Protein AF-A0A2V7CRN3-F1 (afdb_monomer_lite)

Secondary structure (DSSP, 8-state):
---SSPSS-PPPPPPP-SSPPPSTT--------SEEEEEEEETTEEEEEETTS-B-TTT-GGGHHHHHHHS-SEEEEEEEESS----PPP-

Foldseek 3Di:
DDAPDDPPDADDDDDDDPDDDDDPPDDDDDDFDDWKWKWFAAQLDIFTAGNVRDTCCVVCVVVSVVCNVPDPNGDIGIDDPRDPPPPDPDD

Radius of gyration: 15.11 Å; chains: 1; bounding box: 32×39×42 Å

Sequence (91 aa):
MRLPFAPPLAPMLSRAADALPAGEGWQFEPKWDGFRTIVFRDGDEVLLQSRDEKPMNRYFPELVAPLAAALPARASSTVRTGGLIAPSPGR

Structure (mmCIF, N/CA/C/O backbone):
data_AF-A0A2V7CRN3-F1
#
_entry.id   AF-A0A2V7CRN3-F1
#
loop_
_atom_site.group_PDB
_atom_site.id
_atom_site.type_symbol
_atom_site.label_atom_id
_atom_site.label_alt_id
_atom_site.label_comp_id
_atom_site.label_asym_id
_atom_site.label_entity_id
_atom_site.label_seq_id
_atom_site.pdbx_PDB_ins_code
_atom_site.Cartn_x
_atom_site.Cartn_y
_atom_site.Cartn_z
_atom_site.occupancy
_atom_site.B_iso_or_equiv
_atom_site.auth_seq_id
_atom_site.auth_comp_id
_atom_site.auth_asym_id
_atom_site.auth_atom_id
_atom_site.pdbx_PDB_model_num
ATOM 1 N N . MET A 1 1 ? -13.509 -8.912 8.264 1.00 65.75 1 MET A N 1
ATOM 2 C CA . MET A 1 1 ? -13.505 -8.498 6.843 1.00 65.75 1 MET A CA 1
ATOM 3 C C . MET A 1 1 ? -14.291 -9.449 5.943 1.00 65.75 1 MET A C 1
ATOM 5 O O . MET A 1 1 ? -14.000 -10.640 5.905 1.00 65.75 1 MET A O 1
ATOM 9 N N . ARG A 1 2 ? -15.275 -8.928 5.205 1.00 68.12 2 ARG A N 1
ATOM 10 C CA . ARG A 1 2 ? -16.116 -9.641 4.231 1.00 68.12 2 ARG A CA 1
ATOM 11 C C . ARG A 1 2 ? -15.977 -8.969 2.856 1.00 68.12 2 ARG A C 1
ATOM 13 O O . ARG A 1 2 ? -16.858 -8.243 2.401 1.00 68.12 2 ARG A O 1
ATOM 20 N N . LEU A 1 3 ? -14.823 -9.183 2.225 1.00 72.88 3 LEU A N 1
ATOM 21 C CA . LEU A 1 3 ? -14.447 -8.596 0.934 1.00 72.88 3 LEU A CA 1
ATOM 22 C C . LEU A 1 3 ? -14.479 -9.645 -0.188 1.00 72.88 3 LEU A C 1
ATOM 24 O O . LEU A 1 3 ? -14.315 -10.829 0.104 1.00 72.88 3 LEU A O 1
ATOM 28 N N . PRO A 1 4 ? -14.649 -9.235 -1.463 1.00 71.56 4 PRO A N 1
ATOM 29 C CA . PRO A 1 4 ? -14.572 -10.149 -2.607 1.00 71.56 4 PRO A CA 1
ATOM 30 C C . PRO A 1 4 ? -13.232 -10.896 -2.683 1.00 71.56 4 PRO A C 1
ATOM 32 O O . PRO A 1 4 ? -13.187 -12.042 -3.116 1.00 71.56 4 PRO A O 1
ATOM 35 N N . PHE A 1 5 ? -12.158 -10.254 -2.213 1.00 73.44 5 PHE A N 1
ATOM 36 C CA . PHE A 1 5 ? -10.840 -10.848 -2.020 1.00 73.44 5 PHE A CA 1
ATOM 37 C C . PHE A 1 5 ? -10.412 -10.629 -0.569 1.00 73.44 5 PHE A C 1
ATOM 39 O O . PHE A 1 5 ? -10.398 -9.493 -0.090 1.00 73.44 5 PHE A O 1
ATOM 46 N N . ALA A 1 6 ? -10.095 -11.716 0.133 1.00 74.56 6 ALA A N 1
ATOM 47 C CA . ALA A 1 6 ? -9.715 -11.680 1.540 1.00 74.56 6 ALA A CA 1
ATOM 48 C C . ALA A 1 6 ? -8.186 -11.747 1.706 1.00 74.56 6 ALA A C 1
ATOM 50 O O . ALA A 1 6 ? -7.524 -12.441 0.934 1.00 74.56 6 ALA A O 1
ATOM 51 N N . PRO A 1 7 ? -7.619 -11.058 2.709 1.00 76.62 7 PRO A N 1
ATOM 52 C CA . PRO A 1 7 ? -6.238 -11.275 3.116 1.00 76.62 7 PRO A CA 1
ATOM 53 C C . PRO A 1 7 ? -6.050 -12.682 3.734 1.00 76.62 7 PRO A C 1
ATOM 55 O O . PRO A 1 7 ? -6.956 -13.153 4.429 1.00 76.62 7 PRO A O 1
ATOM 58 N N . PRO A 1 8 ? -4.876 -13.324 3.560 1.00 76.56 8 PRO A N 1
ATOM 59 C CA . PRO A 1 8 ? -3.733 -12.815 2.811 1.00 76.56 8 PRO A CA 1
ATOM 60 C C . PRO A 1 8 ? -3.881 -12.988 1.290 1.00 76.56 8 PRO A C 1
ATOM 62 O O . PRO A 1 8 ? -4.340 -14.023 0.814 1.00 76.56 8 PRO A O 1
ATOM 65 N N . LEU A 1 9 ? -3.464 -11.973 0.522 1.00 78.25 9 LEU A N 1
ATOM 66 C CA . LEU A 1 9 ? -3.418 -12.033 -0.946 1.00 78.25 9 LEU A CA 1
ATOM 67 C C . LEU A 1 9 ? -1.992 -11.797 -1.450 1.00 78.25 9 LEU A C 1
ATOM 69 O O . LEU A 1 9 ? -1.414 -10.741 -1.189 1.00 78.25 9 LEU A O 1
ATOM 73 N N . ALA A 1 10 ? -1.440 -12.746 -2.204 1.00 75.31 10 ALA A N 1
ATOM 74 C CA . ALA A 1 10 ? -0.122 -12.597 -2.810 1.00 75.31 10 ALA A CA 1
ATOM 75 C C . ALA A 1 10 ? -0.148 -11.525 -3.924 1.00 75.31 10 ALA A C 1
ATOM 77 O O . ALA A 1 10 ? -0.980 -11.602 -4.835 1.00 75.31 10 ALA A O 1
ATOM 78 N N . PRO A 1 11 ? 0.751 -10.521 -3.913 1.00 74.31 11 PRO A N 1
ATOM 79 C CA . PRO A 1 11 ? 0.788 -9.520 -4.972 1.00 74.31 11 PRO A CA 1
ATOM 80 C C . PRO A 1 11 ? 1.292 -10.106 -6.293 1.00 74.31 11 PRO A C 1
ATOM 82 O O . PRO A 1 11 ? 2.286 -10.829 -6.328 1.00 74.31 11 PRO A O 1
ATOM 85 N N . MET A 1 12 ? 0.695 -9.683 -7.409 1.00 78.88 12 MET A N 1
ATOM 86 C CA . MET A 1 12 ? 1.178 -10.049 -8.744 1.00 78.88 12 MET A CA 1
ATOM 87 C C . MET A 1 12 ? 2.621 -9.566 -8.968 1.00 78.88 12 MET A C 1
ATOM 89 O O . MET A 1 12 ? 2.910 -8.373 -8.844 1.00 78.88 12 MET A O 1
ATOM 93 N N . LEU A 1 13 ? 3.536 -10.467 -9.318 1.00 77.00 13 LEU A N 1
ATOM 94 C CA . LEU A 1 13 ? 4.945 -10.138 -9.544 1.00 77.00 13 LEU A CA 1
ATOM 95 C C . LEU A 1 13 ? 5.177 -9.599 -10.961 1.00 77.00 13 LEU A C 1
ATOM 97 O O . LEU A 1 13 ? 4.572 -10.060 -11.925 1.00 77.00 13 LEU A O 1
ATOM 101 N N . SER A 1 14 ? 6.070 -8.616 -11.083 1.00 74.69 14 SER A N 1
ATOM 102 C CA . SER A 1 14 ? 6.565 -8.146 -12.377 1.00 74.69 14 SER A CA 1
ATOM 103 C C . SER A 1 14 ? 7.705 -9.040 -12.851 1.00 74.69 14 SER A C 1
ATOM 105 O O . SER A 1 14 ? 8.595 -9.373 -12.066 1.00 74.69 14 SER A O 1
ATOM 107 N N . ARG A 1 15 ? 7.718 -9.376 -14.141 1.00 77.19 15 ARG A N 1
ATOM 108 C CA . ARG A 1 15 ? 8.864 -10.023 -14.785 1.00 77.19 15 ARG A CA 1
ATOM 109 C C . ARG A 1 15 ? 9.880 -8.957 -15.195 1.00 77.19 15 ARG A C 1
ATOM 111 O O . ARG A 1 15 ? 9.481 -7.926 -15.727 1.00 77.19 15 ARG A O 1
ATOM 118 N N . ALA A 1 16 ? 11.166 -9.203 -14.950 1.00 77.38 16 ALA A N 1
ATOM 119 C CA . ALA A 1 16 ? 12.222 -8.369 -15.517 1.00 77.38 16 ALA A CA 1
ATOM 120 C C . ALA A 1 16 ? 12.202 -8.494 -17.048 1.00 77.38 16 ALA A C 1
ATOM 122 O O . ALA A 1 16 ? 12.050 -9.598 -17.575 1.00 77.38 16 ALA A O 1
ATOM 123 N N . ALA A 1 17 ? 12.316 -7.364 -17.737 1.00 79.62 17 ALA A N 1
ATOM 124 C CA . ALA A 1 17 ? 12.374 -7.287 -19.188 1.00 79.62 17 ALA A CA 1
ATOM 125 C C . ALA A 1 17 ? 13.400 -6.222 -19.577 1.00 79.62 17 ALA A C 1
ATOM 127 O O . ALA A 1 17 ? 13.438 -5.154 -18.964 1.00 79.62 17 ALA A O 1
ATOM 128 N N . ASP A 1 18 ? 14.209 -6.520 -20.591 1.00 80.62 18 ASP A N 1
ATOM 129 C CA . ASP A 1 18 ? 15.294 -5.640 -21.044 1.00 80.62 18 ASP A CA 1
ATOM 130 C C . ASP A 1 18 ? 14.790 -4.473 -21.909 1.00 80.62 18 ASP A C 1
ATOM 132 O O . ASP A 1 18 ? 15.503 -3.497 -22.133 1.00 80.62 18 ASP A O 1
ATOM 136 N N . ALA A 1 19 ? 13.545 -4.559 -22.381 1.00 83.00 19 ALA A N 1
ATOM 137 C CA . ALA A 1 19 ? 12.876 -3.522 -23.149 1.00 83.00 19 ALA A CA 1
ATOM 138 C C . ALA A 1 19 ? 11.421 -3.367 -22.694 1.00 83.00 19 ALA A C 1
ATOM 140 O O . ALA A 1 19 ? 10.794 -4.319 -22.216 1.00 83.00 19 ALA A O 1
ATOM 141 N N . LEU A 1 20 ? 10.875 -2.160 -22.870 1.00 78.31 20 LEU A N 1
ATOM 142 C CA . LEU A 1 20 ? 9.447 -1.926 -22.681 1.00 78.31 20 LEU A CA 1
ATOM 143 C C . LEU A 1 20 ? 8.660 -2.757 -23.706 1.00 78.31 20 LEU A C 1
ATOM 145 O O . LEU A 1 20 ? 9.030 -2.771 -24.884 1.00 78.31 20 LEU A O 1
ATOM 149 N N . PRO A 1 21 ? 7.592 -3.452 -23.287 1.00 79.19 21 PRO A N 1
ATOM 150 C CA . PRO A 1 21 ? 6.783 -4.226 -24.210 1.00 79.19 21 PRO A CA 1
ATOM 151 C C . PRO A 1 21 ? 6.137 -3.311 -25.256 1.00 79.19 21 PRO A C 1
ATOM 153 O O . PRO A 1 21 ? 5.619 -2.242 -24.934 1.00 79.19 21 PRO A O 1
ATOM 156 N N . ALA A 1 22 ? 6.183 -3.746 -26.513 1.00 80.50 22 ALA A N 1
ATOM 157 C CA . ALA A 1 22 ? 5.562 -3.062 -27.640 1.00 80.50 22 ALA A CA 1
ATOM 158 C C . ALA A 1 22 ? 4.218 -3.717 -27.995 1.00 80.50 22 ALA A C 1
ATOM 160 O O . ALA A 1 22 ? 4.033 -4.920 -27.801 1.00 80.50 22 ALA A O 1
ATOM 161 N N . GLY A 1 23 ? 3.292 -2.927 -28.542 1.00 79.88 23 GLY A N 1
ATOM 162 C CA . GLY A 1 23 ? 1.972 -3.382 -28.984 1.00 79.88 23 GLY A CA 1
ATOM 163 C C . GLY A 1 23 ? 0.822 -2.617 -28.332 1.00 79.88 23 GLY A C 1
ATOM 164 O O . GLY A 1 23 ? 1.004 -1.888 -27.357 1.00 79.88 23 GLY A O 1
ATOM 165 N N . GLU A 1 24 ? -0.374 -2.780 -28.887 1.00 81.56 24 GLU A N 1
ATOM 166 C CA . GLU A 1 24 ? -1.593 -2.194 -28.332 1.00 81.56 24 GLU A CA 1
ATOM 167 C C . GLU A 1 24 ? -2.026 -2.936 -27.057 1.00 81.56 24 GLU A C 1
ATOM 169 O O . GLU A 1 24 ? -1.819 -4.141 -26.916 1.00 81.56 24 GLU A O 1
ATOM 174 N N . GLY A 1 25 ? -2.622 -2.208 -26.109 1.00 82.19 25 GLY A N 1
ATOM 175 C CA . GLY A 1 25 ? -3.135 -2.769 -24.851 1.00 82.19 25 GLY A CA 1
ATOM 176 C C . GLY A 1 25 ? -2.191 -2.682 -23.646 1.00 82.19 25 GLY A C 1
ATOM 177 O O . GLY A 1 25 ? -2.598 -3.036 -22.540 1.00 82.19 25 GLY A O 1
ATOM 178 N N . TRP A 1 26 ? -0.967 -2.170 -23.812 1.00 82.38 26 TRP A N 1
ATOM 179 C CA . TRP A 1 26 ? -0.067 -1.891 -22.689 1.00 82.38 26 TRP A CA 1
ATOM 180 C C . TRP A 1 26 ? -0.362 -0.528 -22.058 1.00 82.38 26 TRP A C 1
ATOM 182 O O . TRP A 1 26 ? -0.439 0.489 -22.744 1.00 82.38 26 TRP A O 1
ATOM 192 N N . GLN A 1 27 ? -0.489 -0.509 -20.732 1.00 80.94 27 GLN A N 1
ATOM 193 C CA . GLN A 1 27 ? -0.523 0.711 -19.929 1.00 80.94 27 GLN A CA 1
ATOM 194 C C . GLN A 1 27 ? 0.769 0.793 -19.116 1.00 80.94 27 GLN A C 1
ATOM 196 O O . GLN A 1 27 ? 1.215 -0.207 -18.549 1.00 80.94 27 GLN A O 1
ATOM 201 N N . PHE A 1 28 ? 1.374 1.978 -19.074 1.00 79.12 28 PHE A N 1
ATOM 202 C CA . PHE A 1 28 ? 2.642 2.210 -18.393 1.00 79.12 28 PHE A CA 1
ATOM 203 C C . PHE A 1 28 ? 2.420 3.093 -17.172 1.00 79.12 28 PHE A C 1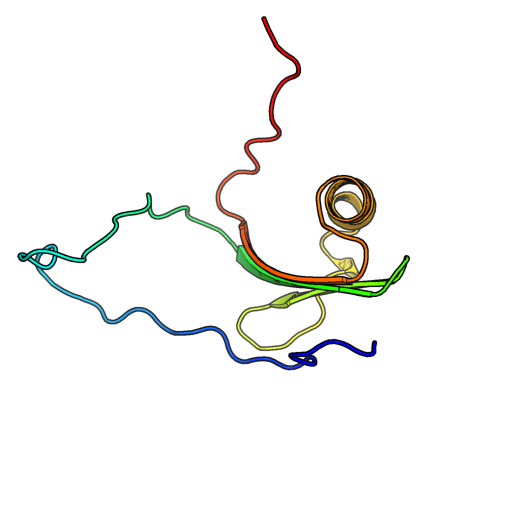
ATOM 205 O O . PHE A 1 28 ? 1.833 4.167 -17.267 1.00 79.12 28 PHE A O 1
ATOM 212 N N . GLU A 1 29 ? 2.941 2.650 -16.035 1.00 79.12 29 GLU A N 1
ATOM 213 C CA . GLU A 1 29 ? 2.945 3.416 -14.794 1.00 79.12 29 GLU A CA 1
ATOM 214 C C . GLU A 1 29 ? 4.394 3.659 -14.351 1.00 79.12 29 GLU A C 1
ATOM 216 O O . GLU A 1 29 ? 5.229 2.753 -14.483 1.00 79.12 29 GLU A O 1
ATOM 221 N N . PRO A 1 30 ? 4.717 4.843 -13.795 1.00 77.50 30 PRO A N 1
ATOM 222 C CA . PRO A 1 30 ? 6.018 5.088 -13.189 1.00 77.50 30 PRO A CA 1
ATOM 223 C C . PRO A 1 30 ? 6.351 4.041 -12.118 1.00 77.50 30 PRO A C 1
ATOM 225 O O . PRO A 1 30 ? 5.519 3.681 -11.278 1.00 77.50 30 PRO A O 1
ATOM 228 N N . LYS A 1 31 ? 7.596 3.554 -12.123 1.00 75.06 31 LYS A N 1
ATOM 229 C CA . LYS A 1 31 ? 8.087 2.667 -11.067 1.00 75.06 31 LYS A CA 1
ATOM 230 C C . LYS A 1 31 ? 8.454 3.500 -9.843 1.00 75.06 31 LYS A C 1
ATOM 232 O O . LYS A 1 31 ? 9.530 4.080 -9.774 1.00 75.06 31 LYS A O 1
ATOM 237 N N . TRP A 1 32 ? 7.555 3.515 -8.873 1.00 73.56 32 TRP A N 1
ATOM 238 C CA . TRP A 1 32 ? 7.787 4.133 -7.576 1.00 73.56 32 TRP A CA 1
ATOM 239 C C . TRP A 1 32 ? 8.619 3.215 -6.669 1.00 73.56 32 TRP A C 1
ATOM 241 O O . TRP A 1 32 ? 8.269 2.046 -6.483 1.00 73.56 32 TRP A O 1
ATOM 251 N N . ASP A 1 33 ? 9.705 3.737 -6.095 1.00 73.94 33 ASP A N 1
ATOM 252 C CA . ASP A 1 33 ? 10.555 2.994 -5.160 1.00 73.94 33 ASP A CA 1
ATOM 253 C C . ASP A 1 33 ? 10.055 3.139 -3.719 1.00 73.94 33 ASP A C 1
ATOM 255 O O . ASP A 1 33 ? 10.022 4.232 -3.156 1.00 73.94 33 ASP A O 1
ATOM 259 N N . GLY A 1 34 ? 9.673 2.010 -3.119 1.00 77.81 34 GLY A N 1
ATOM 260 C CA . GLY A 1 34 ? 9.344 1.898 -1.702 1.00 77.81 34 GLY A CA 1
ATOM 261 C C . GLY A 1 34 ? 8.564 0.619 -1.383 1.00 77.81 34 GLY A C 1
ATOM 262 O O . GLY A 1 34 ? 8.809 -0.426 -1.991 1.00 77.81 34 GLY A O 1
ATOM 263 N N . PHE A 1 35 ? 7.657 0.659 -0.404 1.00 77.12 35 PHE A N 1
ATOM 264 C CA . PHE A 1 35 ? 6.961 -0.541 0.069 1.00 77.12 35 PHE A CA 1
ATOM 265 C C . PHE A 1 35 ? 5.763 -0.885 -0.807 1.00 77.12 35 PHE A C 1
ATOM 267 O O . PHE A 1 35 ? 4.899 -0.057 -1.080 1.00 77.12 35 PHE A O 1
ATOM 274 N N . ARG A 1 36 ? 5.675 -2.147 -1.222 1.00 81.31 36 ARG A N 1
ATOM 275 C CA . ARG A 1 36 ? 4.471 -2.659 -1.867 1.00 81.31 36 ARG A CA 1
ATOM 276 C C . ARG A 1 36 ? 3.514 -3.177 -0.803 1.00 81.31 36 ARG A C 1
ATOM 278 O O . ARG A 1 36 ? 3.852 -4.136 -0.107 1.00 81.31 36 ARG A O 1
ATOM 285 N N . THR A 1 37 ? 2.333 -2.575 -0.742 1.00 84.25 37 THR A N 1
ATOM 286 C CA . THR A 1 37 ? 1.340 -2.856 0.291 1.00 84.25 37 THR A CA 1
ATOM 287 C C . THR A 1 37 ? -0.034 -3.066 -0.334 1.00 84.25 37 THR A C 1
ATOM 289 O O . THR A 1 37 ? -0.448 -2.333 -1.225 1.00 84.25 37 THR A O 1
ATOM 292 N N . ILE A 1 38 ? -0.770 -4.072 0.118 1.00 84.88 38 ILE A N 1
ATOM 293 C CA . ILE A 1 38 ? -2.180 -4.243 -0.230 1.00 84.88 38 ILE A CA 1
ATOM 294 C C . ILE A 1 38 ? -3.005 -3.680 0.919 1.00 84.88 38 ILE A C 1
ATOM 296 O O . ILE A 1 38 ? -2.757 -3.997 2.082 1.00 84.88 38 ILE A O 1
ATOM 300 N N . VAL A 1 39 ? -3.957 -2.818 0.587 1.00 87.69 39 VAL A N 1
ATOM 301 C CA . VAL A 1 39 ? -4.896 -2.224 1.529 1.00 87.69 39 VAL A CA 1
ATOM 302 C C . VAL A 1 39 ? -6.220 -2.958 1.400 1.00 87.69 39 VAL A C 1
ATOM 304 O O . VAL A 1 39 ? -6.836 -2.982 0.334 1.00 87.69 39 VAL A O 1
ATOM 307 N N . PHE A 1 40 ? -6.666 -3.536 2.504 1.00 87.19 40 PHE A N 1
ATOM 308 C CA . PHE A 1 40 ? -8.000 -4.096 2.642 1.00 87.19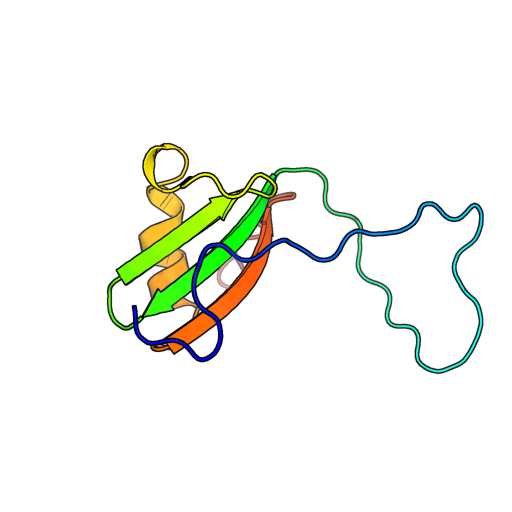 40 PHE A CA 1
ATOM 309 C C . PHE A 1 40 ? -8.799 -3.179 3.543 1.00 87.19 40 PHE A C 1
ATOM 311 O O . PHE A 1 40 ? -8.377 -2.890 4.660 1.00 87.19 40 PHE A O 1
ATOM 318 N N . ARG A 1 41 ? -9.951 -2.728 3.066 1.00 86.75 41 ARG A N 1
ATOM 319 C CA . ARG A 1 41 ? -10.873 -1.935 3.861 1.00 86.75 41 ARG A CA 1
ATOM 320 C C . ARG A 1 41 ? -12.244 -2.578 3.883 1.00 86.75 41 ARG A C 1
ATOM 322 O O . ARG A 1 41 ? -12.814 -2.808 2.820 1.00 86.75 41 ARG A O 1
ATOM 329 N N . ASP A 1 42 ? -12.780 -2.779 5.081 1.00 86.44 42 ASP A N 1
ATOM 330 C CA . ASP A 1 42 ? -14.158 -3.201 5.321 1.00 86.44 42 ASP A CA 1
ATOM 331 C C . ASP A 1 42 ? -14.793 -2.350 6.431 1.00 86.44 42 ASP A C 1
ATOM 333 O O . ASP A 1 42 ? -14.490 -2.499 7.612 1.00 86.44 42 ASP A O 1
ATOM 337 N N . GLY A 1 43 ? -15.653 -1.414 6.039 1.00 86.25 43 GLY A N 1
ATOM 338 C CA . GLY A 1 43 ? -16.197 -0.379 6.911 1.00 86.25 43 GLY A CA 1
ATOM 339 C C . GLY A 1 43 ? -15.092 0.517 7.468 1.00 86.25 43 GLY A C 1
ATOM 340 O O . GLY A 1 43 ? -14.405 1.218 6.713 1.00 86.25 43 GLY A O 1
ATOM 341 N N . ASP A 1 44 ? -14.934 0.464 8.787 1.00 85.38 44 ASP A N 1
ATOM 342 C CA . ASP A 1 44 ? -13.925 1.208 9.547 1.00 85.38 44 ASP A CA 1
ATOM 343 C C . ASP A 1 44 ? -12.639 0.395 9.772 1.00 85.38 44 ASP A C 1
ATOM 345 O O . ASP A 1 44 ? -11.627 0.933 10.222 1.00 85.38 44 ASP A O 1
ATOM 349 N N . GLU A 1 45 ? -12.641 -0.898 9.427 1.00 86.56 45 GLU A N 1
ATOM 350 C CA . GLU A 1 45 ? -11.444 -1.729 9.494 1.00 86.56 45 GLU A CA 1
ATOM 351 C C . GLU A 1 45 ? -10.572 -1.492 8.259 1.00 86.56 45 GLU A C 1
ATOM 353 O O . GLU A 1 45 ? -10.992 -1.749 7.130 1.00 86.56 45 GLU A O 1
ATOM 358 N N . VAL A 1 46 ? -9.327 -1.063 8.471 1.00 88.94 46 VAL A N 1
ATOM 359 C CA . VAL A 1 46 ? -8.295 -0.975 7.429 1.00 88.94 46 VAL A CA 1
ATOM 360 C C . VAL A 1 46 ? -7.140 -1.891 7.806 1.00 88.94 46 VAL A C 1
ATOM 362 O O . VAL A 1 46 ? -6.590 -1.788 8.900 1.00 88.94 46 VAL A O 1
ATOM 365 N N . LEU A 1 47 ? -6.733 -2.765 6.893 1.00 88.94 47 LEU A N 1
ATOM 366 C CA . LEU A 1 47 ? -5.572 -3.634 7.019 1.00 88.94 47 LEU A CA 1
ATOM 367 C C . LEU A 1 47 ? -4.577 -3.323 5.904 1.00 88.94 47 LEU A C 1
ATOM 369 O O . LEU A 1 47 ? -4.919 -3.312 4.725 1.00 88.94 47 LEU A O 1
ATOM 373 N N . LEU A 1 48 ? -3.330 -3.117 6.300 1.00 89.38 48 LEU A N 1
ATOM 374 C CA . LEU A 1 48 ? -2.175 -2.975 5.429 1.00 89.38 48 LEU A CA 1
ATOM 375 C C . LEU A 1 48 ? -1.416 -4.299 5.443 1.00 89.38 48 LEU A C 1
ATOM 377 O O . LEU A 1 48 ? -0.992 -4.758 6.503 1.00 89.38 48 LEU A O 1
ATOM 381 N N . GLN A 1 49 ? -1.217 -4.901 4.280 1.00 85.94 49 GLN A N 1
ATOM 382 C CA . GLN A 1 49 ? -0.482 -6.150 4.125 1.00 85.94 49 GLN A CA 1
ATOM 383 C C . GLN A 1 49 ? 0.748 -5.932 3.248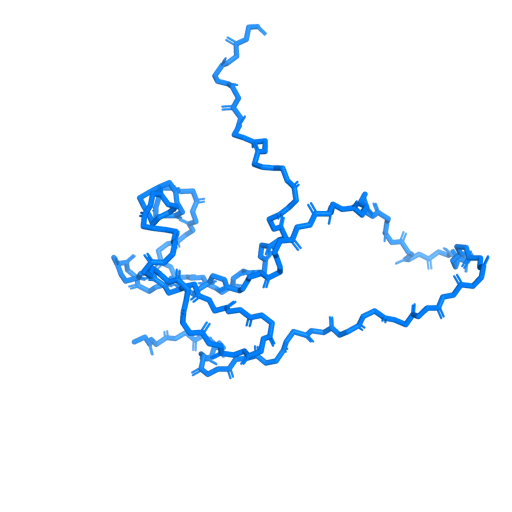 1.00 85.94 49 GLN A C 1
ATOM 385 O O . GLN A 1 49 ? 0.635 -5.401 2.145 1.00 85.94 49 GLN A O 1
ATOM 390 N N . SER A 1 50 ? 1.918 -6.371 3.704 1.00 85.44 50 SER A N 1
ATOM 391 C CA . SER A 1 50 ? 3.143 -6.309 2.909 1.00 85.44 50 SER A CA 1
ATOM 392 C C . SER A 1 50 ? 3.109 -7.282 1.729 1.00 85.44 50 SER A C 1
ATOM 394 O O . SER A 1 50 ? 2.259 -8.174 1.637 1.00 85.44 50 SER A O 1
ATOM 396 N N . ARG A 1 51 ? 4.104 -7.153 0.845 1.00 82.44 51 ARG A N 1
ATOM 397 C CA . ARG A 1 51 ? 4.370 -8.151 -0.198 1.00 82.44 51 ARG A CA 1
ATOM 398 C C . ARG A 1 51 ? 4.525 -9.567 0.357 1.00 82.44 51 ARG A C 1
ATOM 400 O O . ARG A 1 51 ? 4.074 -10.505 -0.283 1.00 82.44 51 ARG A O 1
ATOM 407 N N . ASP A 1 52 ? 5.135 -9.693 1.529 1.00 82.94 52 ASP A N 1
ATOM 408 C CA . ASP A 1 52 ? 5.412 -10.976 2.174 1.00 82.94 52 ASP A CA 1
ATOM 409 C C . ASP A 1 52 ? 4.265 -11.376 3.132 1.00 82.94 52 ASP A C 1
ATOM 411 O O . ASP A 1 52 ? 4.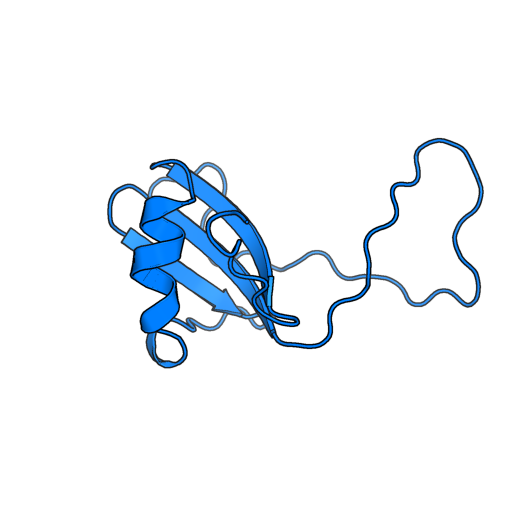487 -12.091 4.105 1.00 82.94 52 ASP A O 1
ATOM 415 N N . GLU A 1 53 ? 3.055 -10.848 2.894 1.00 85.62 53 GLU A N 1
ATOM 416 C CA . GLU A 1 53 ? 1.796 -11.178 3.585 1.00 85.62 53 GLU A CA 1
ATOM 417 C C . GLU A 1 53 ? 1.736 -10.806 5.076 1.00 85.62 53 GLU A C 1
ATOM 419 O O . GLU A 1 53 ? 0.835 -11.216 5.807 1.00 85.62 53 GLU A O 1
ATOM 424 N N . LYS A 1 54 ? 2.663 -9.964 5.543 1.00 86.12 54 LYS A N 1
ATOM 425 C CA . LYS A 1 54 ? 2.720 -9.541 6.949 1.00 86.12 54 LYS A CA 1
ATOM 426 C C . LYS A 1 54 ? 1.866 -8.294 7.195 1.00 86.12 54 LYS A C 1
ATOM 428 O O . LYS A 1 54 ? 1.908 -7.372 6.377 1.00 86.12 54 LYS A O 1
ATOM 433 N N . PRO A 1 55 ? 1.155 -8.205 8.333 1.00 87.19 55 PRO A N 1
ATOM 434 C CA . PRO A 1 55 ? 0.423 -6.998 8.698 1.00 87.19 55 PRO A CA 1
ATOM 435 C C . PRO A 1 55 ? 1.390 -5.832 8.943 1.00 87.19 55 PRO A C 1
ATOM 437 O O . PRO A 1 55 ? 2.373 -5.964 9.674 1.00 87.19 55 PRO A O 1
ATOM 440 N N . MET A 1 56 ? 1.100 -4.679 8.339 1.00 87.00 56 MET A N 1
ATOM 441 C CA . MET A 1 56 ? 1.944 -3.481 8.389 1.00 87.00 56 MET A CA 1
ATOM 442 C C . MET A 1 56 ? 1.334 -2.317 9.175 1.00 87.00 56 MET A C 1
ATOM 444 O O . MET A 1 56 ? 2.004 -1.306 9.366 1.00 87.00 56 MET A O 1
ATOM 448 N N . ASN A 1 57 ? 0.105 -2.451 9.678 1.00 87.31 57 ASN A N 1
ATOM 449 C CA . ASN A 1 57 ? -0.612 -1.390 10.397 1.00 87.31 57 ASN A CA 1
ATOM 450 C C . ASN A 1 57 ? 0.194 -0.763 11.539 1.00 87.31 57 ASN A C 1
ATOM 452 O O . ASN A 1 57 ? 0.129 0.441 11.749 1.00 87.31 57 ASN A O 1
ATOM 456 N N . ARG A 1 58 ? 0.975 -1.574 12.262 1.00 87.75 58 ARG A N 1
ATOM 457 C CA . ARG A 1 58 ? 1.830 -1.099 13.357 1.00 87.75 58 ARG A CA 1
ATOM 458 C C . ARG A 1 58 ? 2.957 -0.179 12.879 1.00 87.75 58 ARG A C 1
ATOM 460 O O . ARG A 1 58 ? 3.408 0.661 13.648 1.00 87.75 58 ARG A O 1
ATOM 467 N N . TYR A 1 59 ? 3.438 -0.375 11.655 1.00 84.38 59 TYR A N 1
ATOM 468 C CA . TYR A 1 59 ? 4.547 0.392 11.089 1.00 84.38 59 TYR A CA 1
ATOM 469 C C . TYR A 1 59 ? 4.080 1.674 10.399 1.00 84.38 59 TYR A C 1
ATOM 471 O O . TYR A 1 59 ? 4.873 2.600 10.298 1.00 84.38 59 TYR A O 1
ATOM 479 N N . PHE A 1 60 ? 2.818 1.720 9.955 1.00 86.00 60 PHE A N 1
ATOM 480 C CA . PHE A 1 60 ? 2.229 2.865 9.251 1.00 86.00 60 PHE A CA 1
ATOM 481 C C . PHE A 1 60 ? 0.828 3.233 9.783 1.00 86.00 60 PHE A C 1
ATOM 483 O O . PHE A 1 60 ? -0.147 3.225 9.019 1.00 86.00 60 PHE A O 1
ATOM 490 N N . PRO A 1 61 ? 0.669 3.501 11.092 1.00 87.06 61 PRO A N 1
ATOM 491 C CA . PRO A 1 61 ? -0.626 3.859 11.673 1.00 87.06 61 PRO A CA 1
ATOM 492 C C . PRO A 1 61 ? -1.203 5.158 11.089 1.00 87.06 61 PRO A C 1
ATOM 494 O O . PRO A 1 61 ? -2.419 5.299 10.973 1.00 87.06 61 PRO A O 1
ATOM 497 N N . GLU A 1 62 ? -0.347 6.087 10.666 1.00 85.88 62 GLU A N 1
ATOM 498 C CA . GLU A 1 62 ? -0.710 7.370 10.065 1.00 85.88 62 GLU A CA 1
ATOM 499 C C . GLU A 1 62 ? -1.434 7.227 8.723 1.00 85.88 62 GLU A C 1
ATOM 501 O O . GLU A 1 62 ? -2.156 8.135 8.318 1.00 85.88 62 GLU A O 1
ATOM 506 N N . LEU A 1 63 ? -1.287 6.085 8.045 1.00 85.50 63 LEU A N 1
ATOM 507 C CA . LEU A 1 63 ? -1.945 5.830 6.765 1.00 85.50 63 LEU A CA 1
ATOM 508 C C . LEU A 1 63 ? -3.391 5.357 6.928 1.00 85.50 63 LEU A C 1
ATOM 510 O O . LEU A 1 63 ? -4.171 5.467 5.986 1.00 85.50 63 LEU A O 1
ATOM 514 N N . VAL A 1 64 ? -3.784 4.871 8.107 1.00 87.50 64 VAL A N 1
ATOM 515 C CA . VAL A 1 64 ? -5.112 4.278 8.329 1.00 87.50 64 VAL A CA 1
ATOM 516 C C . VAL A 1 64 ? -6.232 5.291 8.088 1.00 87.50 64 VAL A C 1
ATOM 518 O O . VAL A 1 64 ? -7.136 5.023 7.298 1.00 87.50 64 VAL A O 1
ATOM 521 N N . ALA A 1 65 ? -6.163 6.467 8.718 1.00 87.25 65 ALA A N 1
ATOM 522 C CA . ALA A 1 65 ? -7.211 7.481 8.595 1.00 87.25 65 ALA A CA 1
ATOM 523 C C . ALA A 1 65 ? -7.312 8.081 7.173 1.00 87.25 65 ALA A C 1
ATOM 525 O O . ALA A 1 65 ? -8.419 8.117 6.633 1.00 87.25 65 ALA A O 1
ATOM 526 N N . PRO A 1 66 ? -6.207 8.474 6.504 1.00 88.94 66 PRO A N 1
ATOM 527 C CA . PRO A 1 66 ? -6.250 8.908 5.107 1.00 88.94 66 PRO A CA 1
ATOM 528 C C . PRO A 1 66 ? -6.798 7.839 4.154 1.00 88.94 66 PRO A C 1
ATOM 530 O O . PRO A 1 66 ? -7.595 8.156 3.275 1.00 88.94 66 PRO A O 1
ATOM 533 N N . LEU A 1 67 ? -6.428 6.566 4.337 1.00 86.19 67 LEU A N 1
ATOM 534 C CA . LEU A 1 67 ? -6.934 5.469 3.504 1.00 86.19 67 LEU A CA 1
ATOM 535 C C . LEU A 1 67 ? -8.428 5.209 3.742 1.00 86.19 67 LEU A C 1
ATOM 537 O O . LEU A 1 67 ? -9.161 4.945 2.789 1.00 86.19 67 LEU A O 1
ATOM 541 N N . ALA A 1 68 ? -8.901 5.342 4.982 1.00 86.19 68 ALA A N 1
ATOM 542 C CA . ALA A 1 68 ? -10.325 5.285 5.306 1.00 86.19 68 ALA A CA 1
ATOM 543 C C . ALA A 1 68 ? -11.118 6.496 4.769 1.00 86.19 68 ALA A C 1
ATOM 545 O O . ALA A 1 68 ? -12.319 6.394 4.525 1.00 86.19 68 ALA A O 1
ATOM 546 N N . ALA A 1 69 ? -10.483 7.643 4.542 1.00 86.75 69 ALA A N 1
ATOM 547 C CA . ALA A 1 69 ? -11.136 8.773 3.884 1.00 86.75 69 ALA A CA 1
ATOM 548 C C . ALA A 1 69 ? -11.145 8.631 2.349 1.00 86.75 69 ALA A C 1
ATOM 550 O O . ALA A 1 69 ? -12.119 9.0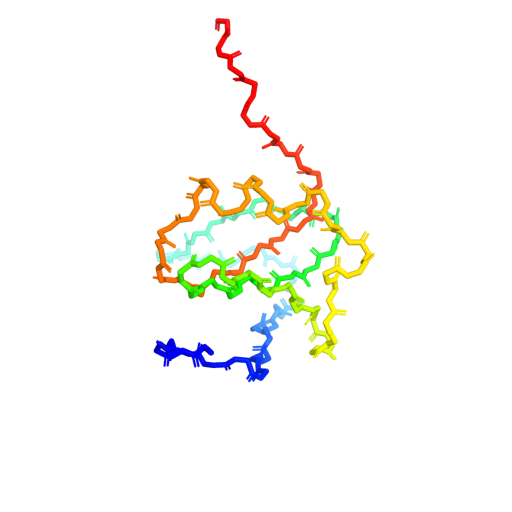07 1.704 1.00 86.75 69 ALA A O 1
ATOM 551 N N . ALA A 1 70 ? -10.072 8.085 1.766 1.00 86.25 70 ALA A N 1
ATOM 552 C CA . ALA A 1 70 ? -9.868 8.046 0.316 1.00 86.25 70 ALA A CA 1
ATOM 553 C C . ALA A 1 70 ? -10.490 6.828 -0.388 1.00 86.25 70 ALA A C 1
ATOM 555 O O . ALA A 1 70 ? -10.846 6.916 -1.563 1.00 86.25 70 ALA A O 1
ATOM 556 N N . LEU A 1 71 ? -10.589 5.677 0.283 1.00 84.44 71 LEU A N 1
ATOM 557 C CA . LEU A 1 71 ? -11.127 4.455 -0.324 1.00 84.44 71 LEU A CA 1
ATOM 558 C C . LEU A 1 71 ? -12.654 4.365 -0.158 1.00 84.44 71 LEU A C 1
ATOM 560 O O . LEU A 1 71 ? -13.218 5.003 0.723 1.00 84.44 71 LEU A O 1
ATOM 564 N N . PRO A 1 72 ? -13.361 3.543 -0.947 1.00 83.19 72 PRO A N 1
ATOM 565 C CA . PRO A 1 72 ? -14.736 3.155 -0.638 1.00 83.19 72 PRO A CA 1
ATOM 566 C C . PRO A 1 72 ? -14.813 2.350 0.666 1.00 83.19 72 PRO A C 1
ATOM 568 O O . PRO A 1 72 ? -13.844 1.698 1.053 1.00 83.19 72 PRO A O 1
ATOM 571 N N . ALA A 1 73 ? -15.985 2.326 1.308 1.00 80.50 73 ALA A N 1
ATOM 572 C CA . ALA A 1 73 ? -16.197 1.592 2.560 1.00 80.50 73 ALA A CA 1
ATOM 573 C C . ALA A 1 73 ? -15.905 0.083 2.452 1.00 80.50 73 ALA A C 1
ATOM 575 O O . ALA A 1 73 ? -15.626 -0.553 3.457 1.00 80.50 73 ALA A O 1
ATOM 576 N N . ARG A 1 74 ? -15.949 -0.509 1.253 1.00 79.38 74 ARG A N 1
ATOM 577 C CA . ARG A 1 74 ? -15.521 -1.894 1.012 1.00 79.38 74 ARG A CA 1
ATOM 578 C C . ARG A 1 74 ? -14.656 -1.953 -0.230 1.00 79.38 74 ARG A C 1
ATOM 580 O O . ARG A 1 74 ? -15.169 -1.804 -1.337 1.00 79.38 74 ARG A O 1
ATOM 587 N N . ALA A 1 75 ? -13.358 -2.158 -0.053 1.00 75.38 75 ALA A N 1
ATOM 588 C CA . ALA A 1 75 ? -12.416 -2.217 -1.161 1.00 75.38 75 ALA A CA 1
ATOM 589 C C . ALA A 1 75 ? -11.161 -3.014 -0.796 1.00 75.38 75 ALA A C 1
ATOM 591 O O . ALA A 1 75 ? -10.678 -2.969 0.333 1.00 75.38 75 ALA A O 1
ATOM 592 N N . SER A 1 76 ? -10.604 -3.702 -1.789 1.00 66.81 76 SER A N 1
ATOM 593 C CA . SER A 1 76 ? -9.247 -4.246 -1.757 1.00 66.81 76 SER A CA 1
ATOM 594 C C . SER A 1 76 ? -8.449 -3.571 -2.870 1.00 66.81 76 SER A C 1
ATOM 596 O O . SER A 1 76 ? -8.760 -3.771 -4.045 1.00 66.81 76 SER A O 1
ATOM 598 N N . SER A 1 77 ? -7.457 -2.752 -2.525 1.00 64.38 77 SER A N 1
ATOM 599 C CA . SER A 1 77 ? -6.615 -2.039 -3.492 1.00 64.38 77 SER A CA 1
ATOM 600 C C . SER A 1 77 ? -5.137 -2.294 -3.214 1.00 64.38 77 SER A C 1
ATOM 602 O O . SER A 1 77 ? -4.708 -2.432 -2.072 1.00 64.38 77 SER A O 1
ATOM 604 N N . THR A 1 78 ? -4.327 -2.394 -4.268 1.00 58.78 78 THR A N 1
ATOM 605 C CA . THR A 1 78 ? -2.868 -2.451 -4.113 1.00 58.78 78 THR A CA 1
ATOM 606 C C . THR A 1 78 ? -2.323 -1.033 -4.149 1.00 58.78 78 THR A C 1
ATOM 608 O O . THR A 1 78 ? -2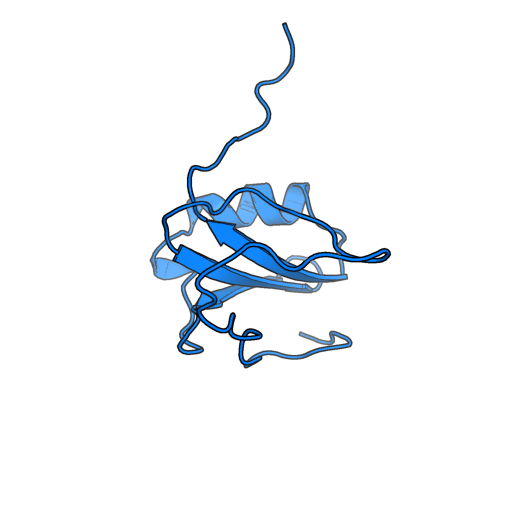.522 -0.325 -5.130 1.00 58.78 78 THR A O 1
ATOM 611 N N . VAL A 1 79 ? -1.597 -0.639 -3.107 1.00 63.00 79 VAL A N 1
ATOM 612 C CA . VAL A 1 79 ? -0.877 0.630 -3.034 1.00 63.00 79 VAL A CA 1
ATOM 613 C C . VAL A 1 79 ? 0.621 0.347 -3.149 1.00 63.00 79 VAL A C 1
ATOM 615 O O . VAL A 1 79 ? 1.203 -0.439 -2.401 1.00 63.00 79 VAL A O 1
ATOM 618 N N . ARG A 1 80 ? 1.282 0.985 -4.115 1.00 56.12 80 ARG A N 1
ATOM 619 C CA . ARG A 1 80 ? 2.746 1.062 -4.131 1.00 56.12 80 ARG A CA 1
ATOM 620 C C . ARG A 1 80 ? 3.140 2.324 -3.379 1.00 56.12 80 ARG A C 1
ATOM 622 O O . ARG A 1 80 ? 2.972 3.423 -3.890 1.00 56.12 80 ARG A O 1
ATOM 629 N N . THR A 1 81 ? 3.653 2.164 -2.169 1.00 50.09 81 THR A N 1
ATOM 630 C CA . THR A 1 81 ? 4.216 3.252 -1.374 1.00 50.09 81 THR A CA 1
ATOM 631 C C . THR A 1 81 ? 5.598 3.587 -1.919 1.00 50.09 81 THR A C 1
ATOM 633 O O . THR A 1 81 ? 6.591 3.214 -1.312 1.00 50.09 81 THR A O 1
ATOM 636 N N . GLY A 1 82 ? 5.702 4.247 -3.070 1.00 42.41 82 GLY A N 1
ATOM 637 C CA . GLY A 1 82 ? 6.939 4.939 -3.425 1.00 42.41 82 GLY A CA 1
ATOM 638 C C . GLY A 1 82 ? 6.643 6.423 -3.538 1.00 42.41 82 GLY A C 1
ATOM 639 O O . GLY A 1 82 ? 5.994 6.850 -4.480 1.00 42.41 82 GLY A O 1
ATOM 640 N N . GLY A 1 83 ? 7.047 7.164 -2.504 1.00 35.97 83 GLY A N 1
ATOM 641 C CA . GLY A 1 83 ? 6.691 8.566 -2.300 1.00 35.97 83 GLY A CA 1
ATOM 642 C C . GLY A 1 83 ? 5.182 8.773 -2.161 1.00 35.97 83 GLY A C 1
ATOM 643 O O . GLY A 1 83 ? 4.449 8.755 -3.144 1.00 35.97 83 GLY A O 1
ATOM 644 N N . LEU A 1 84 ? 4.692 9.009 -0.942 1.00 39.75 84 LEU A N 1
ATOM 645 C CA . LEU A 1 84 ? 3.326 9.498 -0.763 1.00 39.75 84 LEU A CA 1
ATOM 646 C C . LEU A 1 84 ? 3.227 10.874 -1.447 1.00 39.75 84 LEU A C 1
ATOM 648 O O . LEU A 1 84 ? 3.629 11.885 -0.876 1.00 39.75 84 LEU A O 1
ATOM 652 N N . ILE A 1 85 ? 2.698 10.930 -2.668 1.00 38.88 85 ILE A N 1
ATOM 653 C CA . ILE A 1 85 ? 2.122 12.167 -3.187 1.00 38.88 85 ILE A CA 1
ATOM 654 C C . ILE A 1 85 ? 0.748 12.247 -2.532 1.00 38.88 85 ILE A C 1
ATOM 656 O O . ILE A 1 85 ? -0.249 11.763 -3.065 1.00 38.88 85 ILE A O 1
ATOM 660 N N . ALA A 1 86 ? 0.706 12.798 -1.319 1.00 38.03 86 ALA A N 1
ATOM 661 C CA . ALA A 1 86 ? -0.539 13.351 -0.821 1.00 38.03 86 ALA A CA 1
ATOM 662 C C . ALA A 1 86 ? -0.972 14.415 -1.843 1.00 38.03 86 ALA A C 1
ATOM 664 O O . ALA A 1 86 ? -0.142 15.263 -2.190 1.00 38.03 86 ALA A O 1
ATOM 665 N N . PRO A 1 87 ? -2.207 14.387 -2.373 1.00 31.84 87 PRO A N 1
ATOM 666 C CA . PRO A 1 87 ? -2.694 15.518 -3.140 1.00 31.84 87 PRO A CA 1
ATOM 667 C C . PRO A 1 87 ? -2.603 16.740 -2.224 1.00 31.84 87 PRO A C 1
ATOM 669 O O . PRO A 1 87 ? -3.299 16.818 -1.212 1.00 31.84 87 PRO A O 1
ATOM 672 N N . SER A 1 88 ? -1.695 17.669 -2.539 1.00 26.92 88 SER A N 1
ATOM 673 C CA . SER A 1 88 ? -1.755 18.997 -1.942 1.00 26.92 88 SER A CA 1
ATOM 674 C C . SER A 1 88 ? -3.139 19.546 -2.281 1.00 26.92 88 SER A C 1
ATOM 676 O O . SER A 1 88 ? -3.510 19.514 -3.460 1.00 26.92 88 SER A O 1
ATOM 678 N N . PRO A 1 89 ? -3.920 20.041 -1.304 1.00 33.38 89 PRO A N 1
ATOM 679 C CA . PRO A 1 89 ? -5.073 20.853 -1.646 1.00 33.38 89 PRO A CA 1
ATOM 680 C C . PRO A 1 89 ? -4.557 22.011 -2.507 1.00 33.38 89 PRO A C 1
ATOM 682 O O . PRO A 1 89 ? -3.443 22.502 -2.298 1.00 33.38 89 PRO A O 1
ATOM 685 N N . GLY A 1 90 ? -5.319 22.317 -3.553 1.00 41.53 90 GLY A N 1
ATOM 686 C CA . GLY A 1 90 ? -4.855 23.061 -4.715 1.00 41.53 90 GLY A CA 1
ATOM 687 C C . GLY A 1 90 ? -4.137 24.372 -4.406 1.00 41.53 90 GLY A C 1
ATOM 688 O O . GLY A 1 90 ? -4.413 25.057 -3.418 1.00 41.53 90 GLY A O 1
ATOM 689 N N . ARG A 1 91 ? -3.262 24.736 -5.339 1.00 35.06 91 ARG A N 1
ATOM 690 C CA . ARG A 1 91 ? -3.067 26.125 -5.725 1.00 35.06 91 ARG A CA 1
ATOM 691 C C . ARG A 1 91 ? -3.492 26.272 -7.176 1.00 35.06 91 ARG A C 1
ATOM 693 O O . ARG A 1 91 ? -3.198 25.330 -7.945 1.00 35.06 91 ARG A O 1
#

pLDDT: mean 75.16, std 15.58, range [26.92, 89.38]